Protein AF-A0A6A6KEN0-F1 (afdb_monomer_lite)

Foldseek 3Di:
DDDDPPPDDPPPPVVVVVVVVVVVVVVLVVQCVVQVPDPVSNVVSVVVVVVVVVVVVVVVVVVVVVVCVVPDDDDDDDDDDPDCPDDPPDDDPPDDDPPDDPDDDADPPRDDDDDDDDDDDDDDDDDDDDDDDDDDDDDDDDD

Sequence (143 aa):
MIEYVQGESHANDEDTTTIFSNNLMKLSYDIIMRSQGNEATRQFCRDALRKLDIDINRELTRLQLSEKNATTENQIIDSFNEDDEGDPILDPPRVKRKGVSNARLKGHFEKRKTKARKESKNLGKIMQSNVKESSQIGSERSS

pLDDT: mean 70.94, std 21.07, range [36.22, 97.81]

Organism: Hevea brasiliensis (NCBI:txid3981)

Structure (mmCIF, N/CA/C/O backbone):
data_AF-A0A6A6KEN0-F1
#
_entry.id   AF-A0A6A6KEN0-F1
#
loop_
_atom_site.group_PDB
_atom_site.id
_atom_site.type_symbol
_atom_site.label_atom_id
_atom_site.label_alt_id
_atom_site.label_comp_id
_atom_site.label_asym_id
_atom_site.label_entity_id
_atom_site.label_seq_id
_atom_site.pdbx_PDB_ins_code
_atom_site.Cartn_x
_atom_site.Cartn_y
_atom_site.Cartn_z
_atom_site.occupancy
_atom_site.B_iso_or_equiv
_atom_site.auth_seq_id
_atom_site.auth_comp_id
_atom_site.auth_asym_id
_atom_site.auth_atom_id
_atom_site.pdbx_PDB_model_num
ATOM 1 N N . MET A 1 1 ? -27.390 -22.020 -40.274 1.00 39.91 1 MET A N 1
ATOM 2 C CA . MET A 1 1 ? -25.962 -22.015 -39.908 1.00 39.91 1 MET A CA 1
ATOM 3 C C . MET A 1 1 ? -25.778 -20.797 -39.023 1.00 39.91 1 MET A C 1
ATOM 5 O O . MET A 1 1 ? -25.997 -19.696 -39.501 1.00 39.91 1 MET A O 1
ATOM 9 N N . ILE A 1 2 ? -25.609 -21.006 -37.718 1.00 47.19 2 ILE A N 1
ATOM 10 C CA . ILE A 1 2 ? -25.475 -19.925 -36.735 1.00 47.19 2 ILE A CA 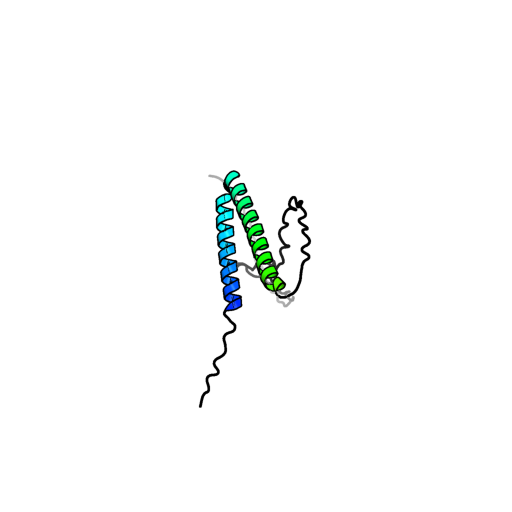1
ATOM 11 C C . ILE A 1 2 ? -23.981 -19.825 -36.454 1.00 47.19 2 ILE A C 1
ATOM 13 O O . ILE A 1 2 ? -23.422 -20.713 -35.816 1.00 47.19 2 ILE A O 1
ATOM 17 N N . GLU A 1 3 ? -23.335 -18.799 -36.999 1.00 49.56 3 GLU A N 1
ATOM 18 C CA . GLU A 1 3 ? -21.968 -18.454 -36.626 1.00 49.56 3 GLU A CA 1
ATOM 19 C C . GLU A 1 3 ? -22.019 -17.741 -35.276 1.00 49.56 3 GLU A C 1
ATOM 21 O O . GLU A 1 3 ? -22.578 -16.652 -35.143 1.00 49.56 3 GLU A O 1
ATOM 26 N N . TYR A 1 4 ? -21.470 -18.387 -34.251 1.00 48.69 4 TYR A N 1
ATOM 27 C CA . TYR A 1 4 ? -21.171 -17.714 -32.998 1.00 48.69 4 TYR A CA 1
ATOM 28 C C . TYR A 1 4 ? -19.939 -16.842 -33.229 1.00 48.69 4 TYR A C 1
ATOM 30 O O . TYR A 1 4 ? -18.817 -17.338 -33.288 1.00 48.69 4 TYR A O 1
ATOM 38 N N . VAL A 1 5 ? -20.165 -15.537 -33.373 1.00 54.59 5 VAL A N 1
ATOM 39 C CA . VAL A 1 5 ? -19.104 -14.536 -33.268 1.00 54.59 5 VAL A CA 1
ATOM 40 C C . VAL A 1 5 ? -18.604 -14.571 -31.830 1.00 54.59 5 VAL A C 1
ATOM 42 O O . VAL A 1 5 ? -19.297 -14.165 -30.895 1.00 54.59 5 VAL A O 1
ATOM 45 N N . GLN A 1 6 ? -17.406 -15.116 -31.661 1.00 51.72 6 GLN A N 1
ATOM 46 C CA . GLN A 1 6 ? -16.655 -15.063 -30.422 1.00 51.72 6 GLN A CA 1
ATOM 47 C C . GLN A 1 6 ? -16.267 -13.604 -30.181 1.00 51.72 6 GLN A C 1
ATOM 49 O O . GLN A 1 6 ? -15.312 -13.099 -30.760 1.00 51.72 6 GLN A O 1
ATOM 54 N N . GLY A 1 7 ? -17.071 -12.907 -29.378 1.00 50.94 7 GLY A N 1
ATOM 55 C CA . GLY A 1 7 ? -16.733 -11.575 -28.899 1.00 50.94 7 GLY A CA 1
ATOM 56 C C . GLY A 1 7 ? -15.463 -11.662 -28.064 1.00 50.94 7 GLY A C 1
ATOM 57 O O . GLY A 1 7 ? -15.459 -12.281 -27.000 1.00 50.94 7 GLY A O 1
ATOM 58 N N . GLU A 1 8 ? -14.382 -11.072 -28.561 1.00 51.09 8 GLU A N 1
ATOM 59 C CA . GLU A 1 8 ? -13.176 -10.839 -27.780 1.00 51.09 8 GLU A CA 1
ATOM 60 C C . GLU A 1 8 ? -13.540 -9.934 -26.596 1.00 51.09 8 GLU A C 1
ATOM 62 O O . GLU A 1 8 ? -13.927 -8.774 -26.739 1.00 51.09 8 GLU A O 1
ATOM 67 N N . SER A 1 9 ? -13.497 -10.519 -25.402 1.00 53.75 9 SER A N 1
ATOM 68 C CA . SER A 1 9 ? -13.774 -9.838 -24.145 1.00 53.75 9 SER A CA 1
ATOM 69 C C . SER A 1 9 ? -12.604 -8.919 -23.793 1.00 53.75 9 SER A C 1
ATOM 71 O O . SER A 1 9 ? -11.604 -9.367 -23.236 1.00 53.75 9 SER A O 1
ATOM 73 N N . HIS A 1 10 ? -12.766 -7.619 -24.039 1.00 55.12 10 HIS A N 1
ATOM 74 C CA . HIS A 1 10 ? -11.888 -6.549 -23.542 1.00 55.12 10 HIS A CA 1
ATOM 75 C C . HIS A 1 10 ? -11.932 -6.355 -22.005 1.00 55.12 10 HIS A C 1
ATOM 77 O O . HIS A 1 10 ? -11.339 -5.416 -21.487 1.00 55.12 10 HIS A O 1
ATOM 83 N N . ALA A 1 11 ? -12.614 -7.229 -21.258 1.00 56.41 11 ALA A N 1
ATOM 84 C CA . ALA A 1 11 ? -12.943 -7.026 -19.846 1.00 56.41 11 ALA A CA 1
ATOM 85 C C . ALA A 1 11 ? -11.821 -7.323 -18.827 1.00 56.41 11 ALA A C 1
ATOM 87 O O . ALA A 1 11 ? -12.076 -7.256 -17.636 1.00 56.41 11 ALA A O 1
ATOM 88 N N . ASN A 1 12 ? -10.596 -7.681 -19.227 1.00 63.41 12 ASN A N 1
ATOM 89 C CA . ASN A 1 12 ? -9.632 -8.210 -18.248 1.00 63.41 12 ASN A CA 1
ATOM 90 C C . ASN A 1 12 ? -8.662 -7.185 -17.644 1.00 63.41 12 ASN A C 1
ATOM 92 O O . ASN A 1 12 ? -8.250 -7.373 -16.503 1.00 63.41 12 ASN A O 1
ATOM 96 N N . ASP A 1 13 ? -8.276 -6.122 -18.351 1.00 69.62 13 ASP A N 1
ATOM 97 C CA . ASP A 1 13 ? -7.158 -5.277 -17.889 1.00 69.62 13 ASP A CA 1
ATOM 98 C C . ASP A 1 13 ? -7.594 -4.204 -16.872 1.00 69.62 13 ASP A C 1
ATOM 100 O O . ASP A 1 13 ? -6.971 -4.008 -15.823 1.00 69.62 13 ASP A O 1
ATOM 104 N N . GLU A 1 14 ? -8.740 -3.570 -17.130 1.00 75.94 14 GLU A N 1
ATOM 105 C CA . GLU A 1 14 ? -9.318 -2.547 -16.251 1.00 75.94 14 GLU A CA 1
ATOM 106 C C . GLU A 1 14 ? -9.829 -3.151 -14.932 1.00 75.94 14 GLU A C 1
ATOM 108 O O . GLU A 1 14 ? -9.574 -2.614 -13.847 1.00 75.94 14 GLU A O 1
ATOM 113 N N . ASP A 1 15 ? -10.456 -4.328 -15.007 1.00 77.12 15 ASP A N 1
ATOM 114 C CA . ASP A 1 15 ? -10.884 -5.092 -13.835 1.00 77.12 15 ASP A CA 1
ATOM 115 C C . ASP A 1 15 ? -9.675 -5.545 -13.001 1.00 77.12 15 ASP A C 1
ATOM 117 O O . ASP A 1 15 ? -9.688 -5.424 -11.773 1.00 77.12 15 ASP A O 1
ATOM 121 N N . THR A 1 16 ? -8.586 -5.988 -13.642 1.00 85.06 16 THR A N 1
ATOM 122 C CA . THR A 1 16 ? -7.355 -6.397 -12.939 1.00 85.06 16 THR A CA 1
ATOM 123 C C . THR A 1 16 ? -6.698 -5.220 -12.219 1.00 85.06 16 THR A C 1
ATOM 125 O O . THR A 1 16 ? -6.346 -5.335 -11.040 1.00 85.06 16 THR A O 1
ATOM 128 N N . THR A 1 17 ? -6.596 -4.068 -12.885 1.00 89.69 17 THR A N 1
ATOM 129 C CA . THR A 1 17 ? -6.075 -2.826 -12.292 1.00 89.69 17 THR A CA 1
ATOM 130 C C . THR A 1 17 ? -6.916 -2.397 -11.090 1.00 89.69 17 THR A C 1
ATOM 132 O O . THR A 1 17 ? -6.384 -2.118 -10.014 1.00 89.69 17 THR A O 1
ATOM 135 N N . THR A 1 18 ? -8.240 -2.434 -11.228 1.00 92.94 18 THR A N 1
ATOM 136 C CA . THR A 1 18 ? -9.175 -2.076 -10.155 1.00 92.94 18 THR A CA 1
ATOM 137 C C . THR A 1 18 ? -9.050 -3.008 -8.949 1.00 92.94 18 THR A C 1
ATOM 139 O O . THR A 1 18 ? -8.998 -2.549 -7.805 1.00 92.94 18 THR A O 1
ATOM 142 N N . ILE A 1 19 ? -8.965 -4.323 -9.177 1.00 94.25 19 ILE A N 1
ATOM 143 C CA . ILE A 1 19 ? -8.779 -5.318 -8.110 1.00 94.25 19 ILE A CA 1
ATOM 144 C C . ILE A 1 19 ? -7.461 -5.071 -7.369 1.00 94.25 19 ILE A C 1
ATOM 146 O O . ILE A 1 19 ? -7.439 -5.077 -6.135 1.00 94.25 19 ILE A O 1
ATOM 150 N N . PHE A 1 20 ? -6.374 -4.817 -8.100 1.00 93.12 20 PHE A N 1
ATOM 151 C CA . PHE A 1 20 ? -5.073 -4.499 -7.518 1.00 93.12 20 PHE A CA 1
ATOM 152 C C . PHE A 1 20 ? -5.136 -3.250 -6.627 1.00 93.12 20 PHE A C 1
ATOM 154 O O . PHE A 1 20 ? -4.754 -3.313 -5.454 1.00 93.12 20 PHE A O 1
ATOM 161 N N . SER A 1 21 ? -5.686 -2.144 -7.137 1.00 94.56 21 SER A N 1
ATOM 162 C CA . SER A 1 21 ? -5.827 -0.897 -6.380 1.00 94.56 21 SER A CA 1
ATOM 163 C C . SER A 1 21 ? -6.681 -1.070 -5.124 1.00 94.56 21 SER A C 1
ATOM 165 O O . SER A 1 21 ? -6.291 -0.614 -4.049 1.00 94.56 21 SER A O 1
ATOM 167 N N . ASN A 1 22 ? -7.812 -1.773 -5.222 1.00 96.44 22 ASN A N 1
ATOM 168 C CA . ASN A 1 22 ? -8.693 -2.027 -4.080 1.00 96.44 22 ASN A CA 1
ATOM 169 C C . ASN A 1 22 ? -7.998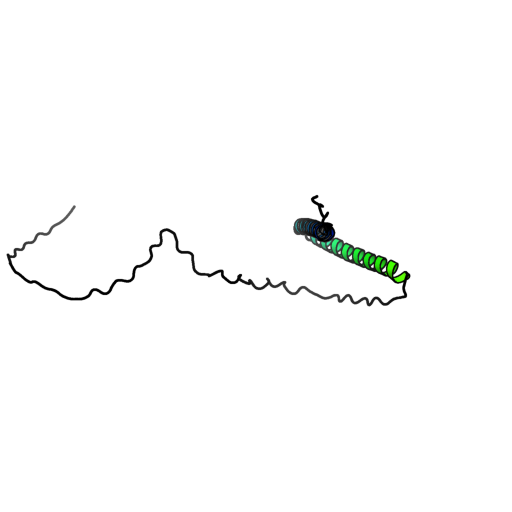 -2.850 -2.987 1.00 96.44 22 ASN A C 1
ATOM 171 O O . ASN A 1 22 ? -8.123 -2.542 -1.798 1.00 96.44 22 ASN A O 1
ATOM 175 N N . ASN A 1 23 ? -7.236 -3.872 -3.381 1.00 96.38 23 ASN A N 1
ATOM 176 C CA . ASN A 1 23 ? -6.484 -4.700 -2.444 1.00 96.38 23 ASN A CA 1
ATOM 177 C C . ASN A 1 23 ? -5.401 -3.895 -1.716 1.00 96.38 23 ASN A C 1
ATOM 179 O O . ASN A 1 23 ? -5.289 -3.994 -0.492 1.00 96.38 23 ASN A O 1
ATOM 183 N N . LEU A 1 24 ? -4.642 -3.064 -2.438 1.00 95.94 24 LEU A N 1
ATOM 184 C CA . LEU A 1 24 ? -3.627 -2.204 -1.828 1.00 95.94 24 LEU A CA 1
ATOM 185 C C . LEU A 1 24 ? -4.236 -1.143 -0.916 1.00 95.94 24 LEU A C 1
ATOM 187 O O . LEU A 1 24 ? -3.729 -0.923 0.180 1.00 95.94 24 LEU A O 1
ATOM 191 N N . MET A 1 25 ? -5.340 -0.518 -1.323 1.00 96.94 25 MET A N 1
ATOM 192 C CA . MET A 1 25 ? -6.019 0.483 -0.504 1.00 96.94 25 MET A CA 1
ATOM 193 C C . MET A 1 25 ? -6.482 -0.113 0.828 1.00 96.94 25 MET A C 1
ATOM 195 O O . MET A 1 25 ? -6.267 0.486 1.882 1.00 96.94 25 MET A O 1
ATOM 199 N N . LYS A 1 26 ? -7.048 -1.326 0.792 1.00 97.81 26 LYS A N 1
ATOM 200 C CA . LYS A 1 26 ? -7.444 -2.059 1.997 1.00 97.81 26 LYS A CA 1
ATOM 201 C C . LYS A 1 26 ? -6.244 -2.383 2.887 1.00 97.81 26 LYS A C 1
ATOM 203 O O . LYS A 1 26 ? -6.295 -2.124 4.085 1.00 97.81 26 LYS A O 1
ATOM 208 N N . LEU A 1 27 ? -5.157 -2.897 2.310 1.00 96.69 27 LEU A N 1
ATOM 209 C CA . LEU A 1 27 ? -3.937 -3.206 3.058 1.00 96.69 27 LEU A CA 1
ATOM 210 C C . LEU A 1 27 ? -3.363 -1.959 3.747 1.00 96.69 27 LEU A C 1
ATOM 212 O O . LEU A 1 27 ? -3.059 -1.995 4.939 1.00 96.69 27 LEU A O 1
ATOM 216 N N . SER A 1 28 ? -3.244 -0.852 3.013 1.00 96.25 28 SER A N 1
ATOM 217 C CA . SER A 1 28 ? -2.757 0.423 3.542 1.00 96.25 28 SER A CA 1
ATOM 218 C C . SER A 1 28 ? -3.647 0.932 4.671 1.00 96.25 28 SER A C 1
ATOM 220 O O . SER A 1 28 ? -3.139 1.320 5.722 1.00 96.25 28 SER A O 1
ATOM 222 N N . TYR A 1 29 ? -4.970 0.862 4.500 1.00 97.69 29 TYR A N 1
ATOM 223 C CA . TYR A 1 29 ? -5.925 1.219 5.545 1.00 97.69 29 TYR A CA 1
ATOM 224 C C . TYR A 1 29 ? -5.720 0.376 6.811 1.00 97.69 29 TYR A C 1
ATOM 226 O O . TYR A 1 29 ? -5.576 0.933 7.897 1.00 97.69 29 TYR A O 1
ATOM 234 N N . ASP A 1 30 ? -5.610 -0.948 6.684 1.00 97.38 30 ASP A N 1
ATOM 235 C CA . ASP A 1 30 ? -5.408 -1.852 7.822 1.00 97.38 30 ASP A CA 1
ATOM 236 C C . ASP A 1 30 ? -4.075 -1.591 8.553 1.00 97.38 30 ASP A C 1
ATOM 238 O O . ASP A 1 30 ? -3.985 -1.721 9.779 1.00 97.38 30 ASP A O 1
ATOM 242 N N . ILE A 1 31 ? -3.013 -1.220 7.830 1.00 96.06 31 ILE A N 1
ATOM 243 C CA . ILE A 1 31 ? -1.727 -0.824 8.424 1.00 96.06 31 ILE A CA 1
ATOM 244 C C . ILE A 1 31 ? -1.880 0.491 9.195 1.00 96.06 31 ILE A C 1
ATOM 246 O O . ILE A 1 31 ? -1.500 0.561 10.368 1.00 96.06 31 ILE A O 1
ATOM 250 N N . ILE A 1 32 ? -2.481 1.505 8.568 1.00 96.38 32 ILE A N 1
ATOM 251 C CA . ILE A 1 32 ? -2.689 2.822 9.175 1.00 96.38 32 ILE A CA 1
ATOM 252 C C . ILE A 1 32 ? -3.531 2.679 10.442 1.00 96.38 32 ILE A C 1
ATOM 254 O O . ILE A 1 32 ? -3.097 3.118 11.506 1.00 96.38 32 ILE A O 1
ATOM 258 N N . MET A 1 33 ? -4.670 1.989 10.368 1.00 97.12 33 MET A N 1
ATOM 259 C CA . MET A 1 33 ? -5.573 1.800 11.505 1.00 97.12 33 MET A CA 1
ATOM 260 C C . MET A 1 33 ? -4.894 1.096 12.683 1.00 97.12 33 MET A C 1
ATOM 262 O O . MET A 1 33 ? -5.059 1.518 13.826 1.00 97.12 33 MET A O 1
ATOM 266 N N . ARG A 1 34 ? -4.073 0.066 12.434 1.00 95.81 34 ARG A N 1
ATOM 267 C CA . ARG A 1 34 ? -3.310 -0.604 13.505 1.00 95.81 34 ARG A CA 1
ATOM 268 C C . ARG A 1 34 ? -2.238 0.293 14.121 1.00 95.81 34 ARG A C 1
ATOM 270 O O . ARG A 1 34 ? -1.958 0.170 15.310 1.00 95.81 34 ARG A O 1
ATOM 277 N N . SER A 1 35 ? -1.640 1.189 13.337 1.00 95.38 35 SER A N 1
ATOM 278 C CA . SER A 1 35 ? -0.559 2.066 13.801 1.00 95.38 35 SER A CA 1
ATOM 279 C C . SER A 1 35 ? -1.034 3.251 14.653 1.00 95.38 35 SER A C 1
ATOM 281 O O . SER A 1 35 ? -0.237 3.817 15.397 1.00 95.38 35 SER A O 1
ATOM 283 N N . GLN A 1 36 ? -2.321 3.620 14.590 1.00 92.25 36 GLN A N 1
ATOM 284 C CA . GLN A 1 36 ? -2.858 4.842 15.2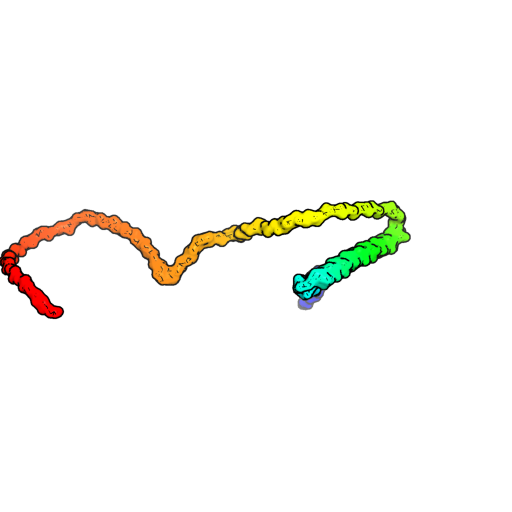04 1.00 92.25 36 GLN A CA 1
ATOM 285 C C . GLN A 1 36 ? -2.793 4.877 16.734 1.00 92.25 36 GLN A C 1
ATOM 287 O O . GLN A 1 36 ? -2.788 5.966 17.300 1.00 92.25 36 GLN A O 1
ATOM 292 N N . GLY A 1 37 ? -2.727 3.734 17.418 1.00 91.19 37 GLY A N 1
ATOM 293 C CA . GLY A 1 37 ? -2.759 3.679 18.884 1.00 91.19 37 GLY A CA 1
ATOM 294 C C . GLY A 1 37 ? -1.476 4.139 19.591 1.00 91.19 37 GLY A C 1
ATOM 295 O O . GLY A 1 37 ? -1.507 4.370 20.797 1.00 91.19 37 GLY A O 1
ATOM 296 N N . ASN A 1 38 ? -0.349 4.273 18.881 1.00 94.06 38 ASN A N 1
ATOM 297 C CA . ASN A 1 38 ? 0.956 4.575 19.478 1.00 94.06 38 ASN A CA 1
ATOM 298 C C . ASN A 1 38 ? 1.809 5.455 18.539 1.00 94.06 38 ASN A C 1
ATOM 300 O O . ASN A 1 38 ? 1.895 5.192 17.344 1.00 94.06 38 ASN A O 1
ATOM 304 N N . GLU A 1 39 ? 2.447 6.506 19.070 1.00 96.38 39 GLU A N 1
ATOM 305 C CA . GLU A 1 39 ? 3.252 7.444 18.264 1.00 96.38 39 GLU A CA 1
ATOM 306 C C . GLU A 1 39 ? 4.442 6.764 17.576 1.00 96.38 39 GLU A C 1
ATOM 308 O O . GLU A 1 39 ? 4.679 6.998 16.396 1.00 96.38 39 GLU A O 1
ATOM 313 N N . ALA A 1 40 ? 5.138 5.852 18.257 1.00 97.25 40 ALA A N 1
ATOM 314 C CA . ALA A 1 40 ? 6.253 5.121 17.664 1.00 97.25 40 ALA A CA 1
ATOM 315 C C . ALA A 1 40 ? 5.797 4.265 16.471 1.00 97.25 40 ALA A C 1
ATOM 317 O O . ALA A 1 40 ? 6.474 4.218 15.445 1.00 97.25 40 ALA A O 1
ATOM 318 N N . THR A 1 41 ? 4.624 3.627 16.562 1.00 97.19 41 THR A N 1
ATOM 319 C CA . THR A 1 41 ? 4.076 2.852 15.439 1.00 97.19 41 THR A CA 1
ATOM 320 C C . THR A 1 41 ? 3.551 3.743 14.318 1.00 97.19 41 THR A C 1
ATOM 322 O O . THR A 1 41 ? 3.684 3.370 13.153 1.00 97.19 41 THR A O 1
ATOM 325 N N . ARG A 1 42 ? 2.997 4.924 14.636 1.00 97.31 42 ARG A N 1
ATOM 326 C CA . ARG A 1 42 ? 2.606 5.927 13.632 1.00 97.31 42 ARG A CA 1
ATOM 327 C C . ARG A 1 42 ? 3.814 6.413 12.842 1.00 97.31 42 ARG A C 1
ATOM 329 O O . ARG A 1 42 ? 3.760 6.431 11.614 1.00 97.31 42 ARG A O 1
ATOM 336 N N . GLN A 1 43 ? 4.897 6.764 13.531 1.00 97.62 43 GLN A N 1
ATOM 337 C CA . GLN A 1 43 ? 6.115 7.237 12.885 1.00 97.62 43 GLN A CA 1
ATOM 338 C C . GLN A 1 43 ? 6.737 6.143 12.013 1.00 97.62 43 GLN A C 1
ATOM 340 O O . GLN A 1 43 ? 6.996 6.380 10.837 1.00 97.62 43 GLN A O 1
ATOM 345 N N . PHE A 1 44 ? 6.839 4.913 12.527 1.00 97.19 44 PHE A N 1
ATOM 346 C CA . PHE A 1 44 ? 7.299 3.770 11.736 1.00 97.19 44 PHE A CA 1
ATOM 347 C C . PHE A 1 44 ? 6.451 3.552 10.472 1.00 97.19 44 PHE A C 1
ATOM 349 O O . PHE A 1 44 ? 6.993 3.329 9.390 1.00 97.19 44 PHE A O 1
ATOM 356 N N . CYS A 1 45 ? 5.120 3.641 10.585 1.00 97.19 45 CYS A N 1
ATOM 357 C CA . CYS A 1 45 ? 4.219 3.524 9.440 1.00 97.19 45 CYS A CA 1
ATOM 358 C C . CYS A 1 45 ? 4.476 4.623 8.398 1.00 97.19 45 CYS A C 1
ATOM 360 O O . CYS A 1 45 ? 4.520 4.330 7.204 1.00 97.19 45 CYS A O 1
ATOM 362 N N . ARG A 1 46 ? 4.655 5.877 8.831 1.00 96.31 46 ARG A N 1
ATOM 363 C CA . ARG A 1 46 ? 4.958 7.006 7.936 1.00 96.31 46 ARG A CA 1
ATOM 364 C C . ARG A 1 46 ? 6.279 6.804 7.204 1.00 96.31 46 ARG A C 1
ATOM 366 O O . ARG A 1 46 ? 6.317 6.946 5.984 1.00 96.31 46 ARG A O 1
ATOM 373 N N . ASP A 1 47 ? 7.329 6.431 7.926 1.00 97.44 47 ASP A N 1
ATOM 374 C CA . ASP A 1 47 ? 8.663 6.243 7.353 1.00 97.44 47 ASP A CA 1
ATOM 375 C C . ASP A 1 47 ? 8.680 5.082 6.350 1.00 97.44 47 ASP A C 1
ATOM 377 O O . ASP A 1 47 ? 9.250 5.200 5.264 1.00 97.44 47 ASP A O 1
ATOM 381 N N . ALA A 1 48 ? 7.992 3.980 6.666 1.00 96.88 48 ALA A N 1
ATOM 382 C CA . ALA A 1 48 ? 7.860 2.841 5.765 1.00 96.88 48 ALA A CA 1
ATOM 383 C C . ALA A 1 48 ? 7.113 3.202 4.469 1.00 96.88 48 ALA A C 1
ATOM 385 O O . ALA A 1 48 ? 7.554 2.819 3.386 1.00 96.88 48 ALA A O 1
ATOM 386 N N . LEU A 1 49 ? 6.010 3.955 4.566 1.00 95.69 49 LEU A N 1
ATOM 387 C CA . LEU A 1 49 ? 5.241 4.395 3.398 1.00 95.69 49 LEU A CA 1
ATOM 388 C C . LEU A 1 49 ? 6.025 5.390 2.535 1.00 95.69 49 LEU A C 1
ATOM 390 O O . LEU A 1 49 ? 6.032 5.250 1.315 1.00 95.69 49 LEU A O 1
ATOM 394 N N . ARG A 1 50 ? 6.743 6.342 3.147 1.00 96.75 50 ARG A N 1
ATOM 395 C CA . ARG A 1 50 ? 7.631 7.261 2.414 1.00 96.75 50 ARG A CA 1
ATOM 396 C C . ARG A 1 50 ? 8.741 6.520 1.684 1.00 96.75 50 ARG A C 1
ATOM 398 O O . ARG A 1 50 ? 9.017 6.806 0.526 1.00 96.75 50 ARG A O 1
ATOM 405 N N . LYS A 1 51 ? 9.366 5.543 2.343 1.00 97.12 51 LYS A N 1
ATOM 406 C CA . LYS A 1 51 ? 10.401 4.725 1.710 1.00 97.12 51 LYS A CA 1
ATOM 407 C C . LYS A 1 51 ? 9.851 3.949 0.511 1.00 97.12 51 LYS A C 1
ATOM 409 O O . LYS A 1 51 ? 10.507 3.907 -0.524 1.00 97.12 51 LYS A O 1
ATOM 414 N N . LEU A 1 52 ? 8.657 3.368 0.645 1.00 96.56 52 LEU A N 1
ATOM 415 C CA . LEU A 1 52 ? 7.994 2.661 -0.450 1.00 96.56 52 LEU A CA 1
ATOM 416 C C . LEU A 1 52 ? 7.741 3.582 -1.651 1.00 96.56 52 LEU A C 1
ATOM 418 O O . LEU A 1 52 ? 8.016 3.179 -2.775 1.00 96.56 52 LEU A O 1
ATOM 422 N N . ASP A 1 53 ? 7.261 4.804 -1.416 1.00 95.56 53 ASP A N 1
ATOM 423 C CA . ASP A 1 53 ? 7.038 5.796 -2.474 1.00 95.56 53 ASP A CA 1
ATOM 424 C C . ASP A 1 53 ? 8.336 6.128 -3.232 1.00 95.56 53 ASP A C 1
ATOM 426 O O . ASP A 1 53 ? 8.385 6.052 -4.461 1.00 95.56 53 ASP A O 1
ATOM 430 N N . ILE A 1 54 ? 9.428 6.377 -2.500 1.00 96.62 54 ILE A N 1
ATOM 431 C CA . ILE A 1 54 ? 10.755 6.615 -3.088 1.00 96.62 54 ILE A CA 1
ATOM 432 C C . ILE A 1 54 ? 11.220 5.405 -3.912 1.00 96.62 54 ILE A C 1
ATOM 434 O O . ILE A 1 54 ? 11.694 5.570 -5.037 1.00 96.62 54 ILE A O 1
ATOM 438 N N . ASP A 1 55 ? 11.094 4.188 -3.376 1.00 97.00 55 ASP A N 1
ATOM 439 C CA . ASP A 1 55 ? 11.520 2.966 -4.064 1.00 97.00 55 ASP A CA 1
ATOM 440 C C . ASP A 1 55 ? 10.699 2.715 -5.346 1.00 97.00 55 ASP A C 1
ATOM 442 O O . ASP A 1 55 ? 11.277 2.350 -6.373 1.00 97.00 55 ASP A O 1
ATOM 446 N N . ILE A 1 56 ? 9.384 2.972 -5.326 1.00 95.56 56 ILE A N 1
ATOM 447 C CA . ILE A 1 56 ? 8.515 2.886 -6.511 1.00 95.56 56 ILE A CA 1
ATOM 448 C C . ILE A 1 56 ? 8.929 3.922 -7.557 1.00 95.56 56 ILE A C 1
ATOM 450 O O . ILE A 1 56 ? 9.107 3.569 -8.722 1.00 95.56 56 ILE A O 1
ATOM 454 N N . ASN A 1 57 ? 9.125 5.182 -7.163 1.00 94.62 57 ASN A N 1
ATOM 455 C CA . ASN A 1 57 ? 9.529 6.246 -8.084 1.00 94.62 57 ASN A CA 1
ATOM 456 C C . ASN A 1 57 ? 10.909 5.977 -8.700 1.00 94.62 57 ASN A C 1
ATOM 458 O O . ASN A 1 57 ? 11.114 6.191 -9.901 1.00 94.62 57 ASN A O 1
ATOM 462 N N . ARG A 1 58 ? 11.846 5.431 -7.912 1.00 95.38 58 ARG A N 1
ATOM 463 C CA . ARG A 1 58 ? 13.154 4.984 -8.410 1.00 95.38 58 ARG A CA 1
ATOM 464 C C . ARG A 1 58 ? 12.999 3.891 -9.461 1.00 95.38 58 ARG A C 1
ATOM 466 O O . ARG A 1 58 ? 13.659 3.942 -10.498 1.00 95.38 58 ARG A O 1
ATOM 473 N N . GLU A 1 59 ? 12.132 2.917 -9.212 1.00 94.81 59 GLU A N 1
ATOM 474 C CA . GLU A 1 59 ? 11.912 1.803 -10.129 1.00 94.81 59 GLU A CA 1
ATOM 475 C C . GLU A 1 59 ? 11.181 2.233 -11.403 1.00 94.81 59 GLU A C 1
ATOM 477 O O . GLU A 1 59 ? 11.586 1.852 -12.500 1.00 94.81 59 GLU A O 1
ATOM 482 N N . LEU A 1 60 ? 10.175 3.101 -11.290 1.00 92.19 60 LEU A N 1
ATOM 483 C CA . LEU A 1 60 ? 9.489 3.684 -12.439 1.00 92.19 60 LEU A CA 1
ATOM 484 C C . LEU A 1 60 ? 10.469 4.469 -13.318 1.00 92.19 60 LEU A C 1
ATOM 486 O O . LEU A 1 60 ? 10.483 4.300 -14.536 1.00 92.19 60 LEU A O 1
ATOM 490 N N . THR A 1 61 ? 11.346 5.261 -12.699 1.00 92.31 61 THR A N 1
ATOM 491 C CA . THR A 1 61 ? 12.421 5.971 -13.402 1.00 92.31 61 THR A CA 1
ATOM 492 C C . THR A 1 61 ? 13.377 4.993 -14.081 1.00 92.31 61 THR A C 1
ATOM 494 O O . THR A 1 61 ? 13.715 5.179 -15.247 1.00 92.31 61 THR A O 1
ATOM 497 N N . ARG A 1 62 ? 13.782 3.912 -13.401 1.00 94.06 62 ARG A N 1
ATOM 498 C CA . ARG A 1 62 ? 14.644 2.866 -13.974 1.00 94.06 62 ARG A CA 1
ATOM 499 C C . ARG A 1 62 ? 14.003 2.199 -15.190 1.00 94.06 62 ARG A C 1
ATOM 501 O O . ARG A 1 62 ? 14.693 1.989 -16.183 1.00 94.06 62 ARG A O 1
ATOM 508 N N . LEU A 1 63 ? 12.711 1.878 -15.127 1.00 89.75 63 LEU A N 1
ATOM 509 C CA . LEU A 1 63 ? 11.968 1.271 -16.233 1.00 89.75 63 LEU A CA 1
ATOM 510 C C . LEU A 1 63 ? 11.852 2.239 -17.415 1.00 89.75 63 LEU A C 1
ATOM 512 O O . LEU A 1 63 ? 12.197 1.870 -18.536 1.00 89.75 63 LEU A O 1
ATOM 516 N N . GLN A 1 64 ? 11.499 3.499 -17.158 1.00 84.75 64 GLN A N 1
ATOM 517 C CA . GLN A 1 64 ? 11.480 4.536 -18.191 1.00 84.75 64 GLN A CA 1
ATOM 518 C C . GLN A 1 64 ? 12.862 4.770 -18.809 1.00 84.75 64 GLN A C 1
ATOM 520 O O . GLN A 1 64 ? 12.958 4.991 -20.009 1.00 84.75 64 GLN A O 1
ATOM 525 N N . LEU A 1 65 ? 13.941 4.728 -18.023 1.00 67.06 65 LEU A N 1
ATOM 526 C CA . LEU A 1 65 ? 15.309 4.818 -18.536 1.00 67.06 65 LEU A CA 1
ATOM 527 C C . LEU A 1 65 ? 15.698 3.559 -19.311 1.00 67.06 65 LEU A C 1
ATOM 529 O O . LEU A 1 65 ? 16.374 3.674 -20.318 1.00 67.06 65 LEU A O 1
ATOM 533 N N . SER A 1 66 ? 15.256 2.363 -18.918 1.00 66.44 66 SER A N 1
ATOM 534 C CA . SER A 1 66 ? 15.502 1.148 -19.707 1.00 66.44 66 SER A CA 1
ATOM 535 C C . SER A 1 66 ? 14.827 1.195 -21.083 1.00 66.44 66 SER A C 1
ATOM 537 O O . SER A 1 66 ? 15.389 0.698 -22.054 1.00 66.44 66 SER A O 1
ATOM 539 N N . GLU A 1 67 ? 13.680 1.869 -21.177 1.00 63.62 67 GLU A N 1
ATOM 540 C CA . GLU A 1 67 ? 12.955 2.127 -22.423 1.00 63.62 67 GLU A CA 1
ATOM 541 C C . GLU A 1 67 ? 13.593 3.276 -23.231 1.00 63.62 67 GLU A C 1
ATOM 543 O O . GLU A 1 67 ? 13.809 3.160 -24.436 1.00 63.62 67 GLU A O 1
ATOM 548 N N . LYS A 1 68 ? 13.993 4.366 -22.561 1.00 57.84 68 LYS A N 1
ATOM 549 C CA . LYS A 1 68 ? 14.657 5.539 -23.163 1.00 57.84 68 LYS A CA 1
ATOM 550 C C . LYS A 1 68 ? 16.140 5.323 -23.471 1.00 57.84 68 LYS A C 1
ATOM 552 O O . LYS A 1 68 ? 16.687 6.032 -24.297 1.00 57.84 68 LYS A O 1
ATOM 557 N N . ASN A 1 69 ? 16.807 4.317 -22.918 1.00 49.59 69 ASN A N 1
ATOM 558 C CA . ASN A 1 69 ? 18.163 3.931 -23.329 1.00 49.59 69 ASN A CA 1
ATOM 559 C C . ASN A 1 69 ? 18.171 3.232 -24.706 1.00 49.59 69 ASN A C 1
ATOM 561 O O . ASN A 1 69 ? 19.244 2.984 -25.250 1.00 49.59 69 ASN A O 1
ATOM 565 N N . ALA A 1 70 ? 16.996 2.969 -25.299 1.00 52.97 70 ALA A N 1
ATOM 566 C CA . ALA A 1 70 ? 16.849 2.732 -26.736 1.00 52.97 70 ALA A CA 1
ATOM 567 C C . ALA A 1 70 ? 16.748 4.039 -27.559 1.00 52.97 70 ALA A C 1
ATOM 569 O O . ALA A 1 70 ? 16.989 4.013 -28.762 1.00 52.97 70 ALA A O 1
ATOM 570 N N . THR A 1 71 ? 16.434 5.181 -26.929 1.00 48.34 71 THR A N 1
ATOM 571 C CA . THR A 1 71 ? 16.260 6.495 -27.575 1.00 48.34 71 THR A CA 1
ATOM 572 C C . THR A 1 71 ? 16.615 7.658 -26.617 1.00 48.34 71 THR A C 1
ATOM 574 O O . THR A 1 71 ? 15.739 8.280 -26.029 1.00 48.34 71 THR A O 1
ATOM 577 N N . THR A 1 72 ? 17.914 7.925 -26.453 1.00 41.56 72 THR A N 1
ATOM 578 C CA . THR A 1 72 ? 18.539 9.224 -26.095 1.00 41.56 72 THR A CA 1
ATOM 579 C C . THR A 1 72 ? 18.112 9.983 -24.807 1.00 41.56 72 THR A C 1
ATOM 581 O O . THR A 1 72 ? 17.060 10.601 -24.716 1.00 41.56 72 THR A O 1
ATOM 584 N N . GLU A 1 73 ? 19.053 9.999 -23.854 1.00 47.53 73 GLU A N 1
ATOM 585 C CA . GLU A 1 73 ? 19.477 11.025 -22.870 1.00 47.53 73 GLU A CA 1
ATOM 586 C C . GLU A 1 73 ? 18.518 12.130 -22.339 1.00 47.53 73 GLU A C 1
ATOM 588 O O . GLU A 1 73 ? 18.267 13.149 -22.972 1.00 47.53 73 GLU A O 1
ATOM 593 N N . ASN A 1 74 ? 18.173 11.960 -21.052 1.00 53.00 74 ASN A N 1
ATOM 594 C CA . ASN A 1 74 ? 18.283 12.901 -19.917 1.00 53.00 74 ASN A CA 1
ATOM 595 C C . ASN A 1 74 ? 17.640 14.302 -19.952 1.00 53.00 74 ASN A C 1
ATOM 597 O O . ASN A 1 74 ? 18.172 15.239 -20.539 1.00 53.00 74 ASN A O 1
ATOM 601 N N . GLN A 1 75 ? 16.651 14.485 -19.067 1.00 51.28 75 GLN A N 1
ATOM 602 C CA . GLN A 1 75 ? 16.613 15.569 -18.068 1.00 51.28 75 GLN A CA 1
ATOM 603 C C . GLN A 1 75 ? 15.504 15.271 -17.043 1.00 51.28 75 GLN A C 1
ATOM 605 O O . GLN A 1 75 ? 14.321 15.340 -17.367 1.00 51.28 75 GLN A O 1
ATOM 610 N N . ILE A 1 76 ? 15.879 14.899 -15.815 1.00 56.06 76 ILE A N 1
ATOM 611 C CA . ILE A 1 76 ? 14.951 14.764 -14.683 1.00 56.06 76 ILE A CA 1
ATOM 612 C C . ILE A 1 76 ? 15.215 15.956 -13.767 1.00 56.06 76 ILE A C 1
ATOM 614 O O . ILE A 1 76 ? 16.307 16.090 -13.219 1.00 56.06 76 ILE A O 1
ATOM 618 N N . ILE A 1 77 ? 14.231 16.848 -13.676 1.0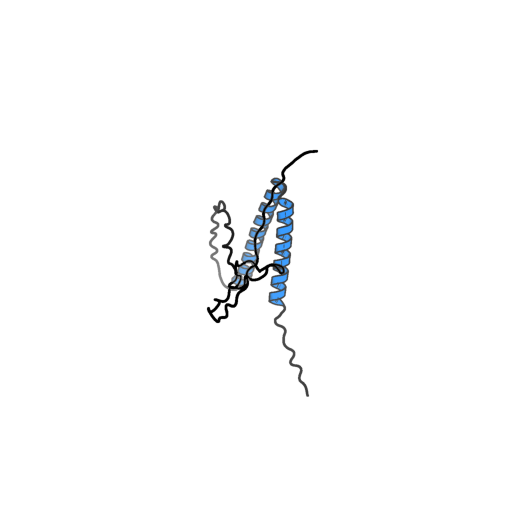0 52.06 77 ILE A N 1
ATOM 619 C CA . ILE A 1 77 ? 14.222 17.974 -12.744 1.00 52.06 77 ILE A CA 1
ATOM 620 C C . ILE A 1 77 ? 13.699 17.433 -11.418 1.00 52.06 77 ILE A C 1
ATOM 622 O O . ILE A 1 77 ? 12.551 17.003 -11.326 1.00 52.06 77 ILE A O 1
ATOM 626 N N . ASP A 1 78 ? 14.571 17.440 -10.420 1.00 52.22 78 ASP A N 1
ATOM 627 C CA . ASP A 1 78 ? 14.255 17.088 -9.046 1.00 52.22 78 ASP A CA 1
ATOM 628 C C . ASP A 1 78 ? 13.683 18.339 -8.367 1.00 52.22 78 ASP A C 1
ATOM 630 O O . ASP A 1 78 ? 14.410 19.280 -8.045 1.00 52.22 78 ASP A O 1
ATOM 634 N N . SER A 1 79 ? 12.359 18.411 -8.239 1.00 51.84 79 SER A N 1
ATOM 635 C CA . SER A 1 79 ? 11.682 19.498 -7.528 1.00 51.84 79 SER A CA 1
ATOM 636 C C . SER A 1 79 ? 10.779 18.919 -6.448 1.00 51.84 79 SER A C 1
ATOM 638 O O . SER A 1 79 ? 9.557 18.879 -6.591 1.00 51.84 79 SER A O 1
ATOM 640 N N . PHE A 1 80 ? 11.395 18.458 -5.363 1.00 49.00 80 PHE A N 1
ATOM 641 C CA . PHE A 1 80 ? 10.703 18.205 -4.107 1.00 49.00 80 PHE A CA 1
ATOM 642 C C . PHE A 1 80 ? 10.699 19.503 -3.297 1.00 49.00 80 PHE A C 1
ATOM 644 O O . PHE A 1 80 ? 11.722 19.909 -2.750 1.00 49.00 80 PHE A O 1
ATOM 651 N N . ASN A 1 81 ? 9.551 20.180 -3.255 1.00 50.03 81 ASN A N 1
ATOM 652 C CA . ASN A 1 81 ? 9.303 21.196 -2.238 1.00 50.03 81 ASN A CA 1
ATOM 653 C C . ASN A 1 81 ? 8.931 20.470 -0.941 1.00 50.03 81 ASN A C 1
ATOM 655 O O . ASN A 1 81 ? 7.861 19.870 -0.847 1.00 50.03 81 ASN A O 1
ATOM 659 N N . GLU A 1 82 ? 9.829 20.513 0.039 1.00 58.38 82 GLU A N 1
ATOM 660 C CA . GLU A 1 82 ? 9.486 20.314 1.444 1.00 58.38 82 GLU A CA 1
ATOM 661 C C . GLU A 1 82 ? 8.878 21.616 1.972 1.00 58.38 82 GLU A C 1
ATOM 663 O O . GLU A 1 82 ? 9.610 22.552 2.267 1.00 58.38 82 GLU A O 1
ATOM 668 N N . ASP A 1 83 ? 7.550 21.696 2.004 1.00 56.78 83 ASP A N 1
ATOM 669 C CA . ASP A 1 83 ? 6.764 22.286 3.097 1.00 56.78 83 ASP A CA 1
ATOM 670 C C . ASP A 1 83 ? 5.290 22.247 2.681 1.00 56.78 83 ASP A C 1
ATOM 672 O O . ASP A 1 83 ? 4.840 23.031 1.848 1.00 56.78 83 ASP A O 1
ATOM 676 N N . ASP A 1 84 ? 4.537 21.311 3.246 1.00 57.94 84 ASP A N 1
ATOM 677 C CA . ASP A 1 84 ? 3.082 21.431 3.319 1.00 57.94 84 ASP A CA 1
ATOM 678 C C . ASP A 1 84 ? 2.682 20.947 4.715 1.00 57.94 84 ASP A C 1
ATOM 680 O O . ASP A 1 84 ? 2.249 19.811 4.932 1.00 57.94 84 ASP A O 1
ATOM 684 N N . GLU A 1 85 ? 2.993 21.790 5.706 1.00 61.66 85 GLU A N 1
ATOM 685 C CA . GLU A 1 85 ? 2.346 21.752 7.016 1.00 61.66 85 GLU A CA 1
ATOM 686 C C . GLU A 1 85 ? 0.841 21.840 6.773 1.00 61.66 85 GLU A C 1
ATOM 688 O O . GLU A 1 85 ? 0.321 22.863 6.329 1.00 61.66 85 GLU A O 1
ATOM 693 N N . GLY A 1 86 ? 0.185 20.699 6.977 1.00 59.62 86 GLY A N 1
ATOM 694 C CA . GLY A 1 86 ? -1.076 20.368 6.340 1.00 59.62 86 GLY A CA 1
ATOM 695 C C . GLY A 1 86 ? -2.169 21.396 6.574 1.00 59.62 86 GLY A C 1
ATOM 696 O O . GLY A 1 86 ? -2.654 21.575 7.697 1.00 59.62 86 GLY A O 1
ATOM 697 N N . ASP A 1 87 ? -2.648 21.966 5.472 1.00 69.69 87 ASP A N 1
ATOM 698 C CA . ASP A 1 87 ? -3.966 22.571 5.445 1.00 69.69 87 ASP A CA 1
ATOM 699 C C . ASP A 1 87 ? -4.986 21.549 5.985 1.00 69.69 87 ASP A C 1
ATOM 701 O O . ASP A 1 87 ? -4.998 20.382 5.561 1.00 69.69 87 ASP A O 1
ATOM 705 N N . PRO A 1 88 ? -5.851 21.932 6.942 1.00 75.62 88 PRO A N 1
ATOM 706 C CA . PRO A 1 88 ? -6.871 21.029 7.439 1.00 75.62 88 PRO A CA 1
ATOM 707 C C . PRO A 1 88 ? -7.758 20.623 6.265 1.00 75.62 88 PRO A C 1
ATOM 709 O O . PRO A 1 88 ? -8.437 21.463 5.674 1.00 75.62 88 PRO A O 1
ATOM 712 N N . ILE A 1 89 ? -7.745 19.328 5.934 1.00 73.19 89 ILE A N 1
ATOM 713 C CA . ILE A 1 89 ? -8.586 18.744 4.888 1.00 73.19 89 ILE A CA 1
ATOM 714 C C . ILE A 1 89 ? -10.036 19.119 5.200 1.00 73.19 89 ILE A C 1
ATOM 716 O O . ILE A 1 89 ? -10.645 18.602 6.138 1.00 73.19 89 ILE A O 1
ATOM 720 N N . LEU A 1 90 ? -10.573 20.063 4.429 1.00 79.75 90 LEU A N 1
ATOM 721 C CA . LEU A 1 90 ? -11.957 20.485 4.550 1.00 79.75 90 LEU A CA 1
ATOM 722 C C . LEU A 1 90 ? -12.846 19.370 4.007 1.00 79.75 90 LEU A C 1
ATOM 724 O O . LEU A 1 90 ? -12.620 18.866 2.904 1.00 79.75 90 LEU A O 1
ATOM 728 N N . ASP A 1 91 ? -13.883 19.015 4.766 1.00 82.19 91 ASP A N 1
ATOM 729 C CA . ASP A 1 91 ? -14.910 18.101 4.279 1.00 82.19 91 ASP A CA 1
ATOM 730 C C . ASP A 1 91 ? -15.445 18.616 2.932 1.00 82.19 91 ASP A C 1
ATOM 732 O O . ASP A 1 91 ? -15.839 19.789 2.831 1.00 82.19 91 ASP A O 1
ATOM 736 N N . PRO A 1 92 ? -15.499 17.768 1.889 1.00 80.81 92 PRO A N 1
ATOM 737 C CA . PRO A 1 92 ? -16.035 18.185 0.610 1.00 80.81 92 PRO A CA 1
ATOM 738 C C . PRO A 1 92 ? -17.482 18.662 0.794 1.00 80.81 92 PRO A C 1
ATOM 740 O O . PRO A 1 92 ? -18.239 18.090 1.593 1.00 80.81 92 PRO A O 1
ATOM 743 N N . PRO A 1 93 ? -17.906 19.704 0.057 1.00 80.25 93 PRO A N 1
ATOM 744 C CA . PRO A 1 93 ? -19.231 20.275 0.216 1.00 80.25 93 PRO A CA 1
ATOM 745 C C . PRO A 1 93 ? -20.292 19.183 0.066 1.00 80.25 93 PRO A C 1
ATOM 747 O O . PRO A 1 93 ? -20.327 18.456 -0.927 1.00 80.25 93 PRO A O 1
ATOM 750 N N . ARG A 1 94 ? -21.180 19.060 1.062 1.00 74.88 94 ARG A N 1
ATOM 751 C CA . ARG A 1 94 ? -22.299 18.107 1.033 1.00 74.88 94 ARG A CA 1
ATOM 752 C C . ARG A 1 94 ? -23.260 18.467 -0.101 1.00 74.88 94 ARG A C 1
ATOM 754 O O . ARG A 1 94 ? -24.225 19.209 0.092 1.00 74.88 94 ARG A O 1
ATOM 761 N N . VAL A 1 95 ? -23.029 17.909 -1.285 1.00 75.50 95 VAL A N 1
ATOM 762 C CA . VAL A 1 95 ? -23.933 18.048 -2.427 1.00 75.50 95 VAL A CA 1
ATOM 763 C C . VAL A 1 95 ? -25.110 17.091 -2.241 1.00 75.50 95 VAL A C 1
ATOM 765 O O . VAL A 1 95 ? -24.973 15.870 -2.309 1.00 75.50 95 VAL A O 1
ATOM 768 N N . LYS A 1 96 ? -26.305 17.641 -2.008 1.00 72.81 96 LYS A N 1
ATOM 769 C CA . LYS A 1 96 ? -27.545 16.855 -2.058 1.00 72.81 96 LYS A CA 1
ATOM 770 C C . LYS A 1 96 ? -27.830 16.485 -3.512 1.00 72.81 96 LYS A C 1
ATOM 772 O O . LYS A 1 96 ? -27.834 17.354 -4.383 1.00 72.81 96 LYS A O 1
ATOM 777 N N . ARG A 1 97 ? -28.115 15.207 -3.781 1.00 75.44 97 ARG A N 1
ATOM 778 C CA . ARG A 1 97 ? -28.604 14.772 -5.099 1.00 75.44 97 ARG A CA 1
ATOM 779 C C . ARG A 1 97 ? -29.879 15.557 -5.442 1.00 75.44 97 ARG A C 1
ATOM 781 O O . ARG A 1 97 ? -30.764 15.698 -4.592 1.00 75.44 97 ARG A O 1
ATOM 788 N N . LYS A 1 98 ? -29.978 16.071 -6.675 1.00 77.19 98 LYS A N 1
ATOM 789 C CA . LYS A 1 98 ? -31.207 16.713 -7.174 1.00 77.19 98 LYS A CA 1
ATOM 790 C C . LYS A 1 98 ? -32.387 15.752 -6.964 1.00 77.19 98 LYS A C 1
ATOM 792 O O . LYS A 1 98 ? -32.299 14.588 -7.335 1.00 77.19 98 LYS A O 1
ATOM 797 N N . GLY A 1 99 ? -33.467 16.240 -6.354 1.00 71.12 99 GLY A N 1
ATOM 798 C CA . GLY A 1 99 ? -34.696 15.467 -6.122 1.00 71.12 99 GLY A CA 1
ATOM 799 C C . GLY A 1 99 ? -34.932 14.989 -4.685 1.00 71.12 99 GLY A C 1
AT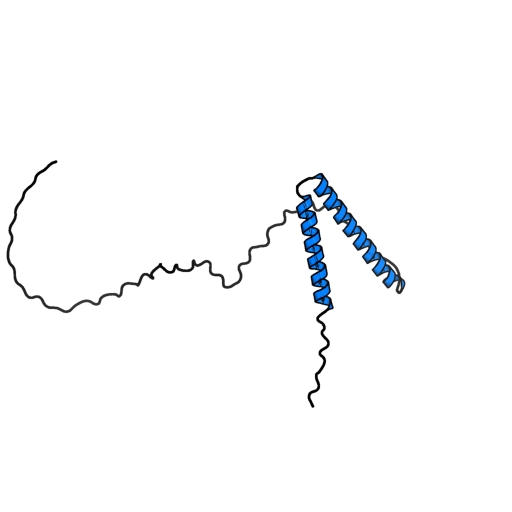OM 800 O O . GLY A 1 99 ? -36.032 14.534 -4.385 1.00 71.12 99 GLY A O 1
ATOM 801 N N . VAL A 1 100 ? -33.971 15.141 -3.764 1.00 68.81 100 VAL A N 1
ATOM 802 C CA . VAL A 1 100 ? -34.207 14.849 -2.338 1.00 68.81 100 VAL A CA 1
ATOM 803 C C . VAL A 1 100 ? -34.811 16.082 -1.660 1.00 68.81 100 VAL A C 1
ATOM 805 O O . VAL A 1 100 ? -34.105 17.014 -1.276 1.00 68.81 100 VAL A O 1
ATOM 808 N N . SER A 1 101 ? -36.139 16.113 -1.550 1.00 75.69 101 SER A N 1
ATOM 809 C CA . SER A 1 101 ? -36.847 17.144 -0.786 1.00 75.69 101 SER A CA 1
ATOM 810 C C . SER A 1 101 ? -36.550 16.998 0.709 1.00 75.69 101 SER A C 1
ATOM 812 O O . SER A 1 101 ? -36.628 15.898 1.249 1.00 75.69 101 SER A O 1
ATOM 814 N N . ASN A 1 102 ? -36.275 18.108 1.405 1.00 71.44 102 ASN A N 1
ATOM 815 C CA . ASN A 1 102 ? -36.190 18.116 2.875 1.00 71.44 102 ASN A CA 1
ATOM 816 C C . ASN A 1 102 ? -37.574 17.997 3.542 1.00 71.44 102 ASN A C 1
ATOM 818 O O . ASN A 1 102 ? -37.673 18.048 4.767 1.00 71.44 102 ASN A O 1
ATOM 822 N N . ALA A 1 103 ? -38.657 17.912 2.761 1.00 77.88 103 ALA A N 1
ATOM 823 C CA . ALA A 1 103 ? -39.996 17.780 3.305 1.00 77.88 103 ALA A CA 1
ATOM 824 C C . ALA A 1 103 ? -40.122 16.447 4.049 1.00 77.88 103 ALA A C 1
ATOM 826 O O . ALA A 1 103 ? -39.921 15.375 3.476 1.00 77.88 103 ALA A O 1
ATOM 827 N N . ARG A 1 104 ? -40.487 16.521 5.333 1.00 81.25 104 ARG A N 1
ATOM 828 C CA . ARG A 1 104 ? -40.764 15.337 6.144 1.00 81.25 104 ARG A CA 1
ATOM 829 C C . ARG A 1 104 ? -41.860 14.516 5.465 1.00 81.25 104 ARG A C 1
ATOM 831 O O . ARG A 1 104 ? -42.952 15.028 5.206 1.00 81.25 104 ARG A O 1
ATOM 838 N N . LEU A 1 105 ? -41.573 13.240 5.211 1.00 78.62 105 LEU A N 1
ATOM 839 C CA . LEU A 1 105 ? -42.591 12.297 4.769 1.00 78.62 105 LEU A CA 1
ATOM 840 C C . LEU A 1 105 ? -43.683 12.221 5.835 1.00 78.62 105 LEU A C 1
ATOM 842 O O . LEU A 1 105 ? -43.419 12.109 7.035 1.00 78.62 105 LEU A O 1
ATOM 846 N N . LYS A 1 106 ? -44.927 12.338 5.385 1.00 82.38 106 LYS A N 1
ATOM 847 C CA . LYS A 1 106 ? -46.076 12.354 6.275 1.00 82.38 106 LYS A CA 1
ATOM 848 C C . LYS A 1 106 ? -46.242 10.986 6.934 1.00 82.38 106 LYS A C 1
ATOM 850 O O . LYS A 1 106 ? -46.237 9.972 6.241 1.00 82.38 106 LYS A O 1
ATOM 855 N N . GLY A 1 107 ? -46.397 10.964 8.257 1.00 83.31 107 GLY A N 1
ATOM 856 C CA . GLY A 1 107 ? -46.575 9.714 8.994 1.00 83.31 107 GLY A CA 1
ATOM 857 C C . GLY A 1 107 ? -47.902 9.042 8.641 1.00 83.31 107 GLY A C 1
ATOM 858 O O . GLY A 1 107 ? -48.886 9.723 8.350 1.00 83.31 107 GLY A O 1
ATOM 859 N N . HIS A 1 108 ? -47.953 7.709 8.704 1.00 81.19 108 HIS A N 1
ATOM 860 C CA . HIS A 1 108 ? -49.137 6.933 8.311 1.00 81.19 108 HIS A CA 1
ATOM 861 C C . HIS A 1 108 ? -50.415 7.357 9.065 1.00 81.19 108 HIS A C 1
ATOM 863 O O . HIS A 1 108 ? -51.503 7.390 8.488 1.00 81.19 108 HIS A O 1
ATOM 869 N N . PHE A 1 109 ? -50.277 7.749 10.332 1.00 79.38 109 PHE A N 1
ATOM 870 C CA . PHE A 1 109 ? -51.383 8.186 11.190 1.00 79.38 109 PHE A CA 1
ATOM 871 C C . PHE A 1 109 ? -51.757 9.665 11.026 1.00 79.38 109 PHE A C 1
ATOM 873 O O . PHE A 1 109 ? -52.757 10.137 11.568 1.00 79.38 109 PHE A O 1
ATOM 880 N N . GLU A 1 110 ? -50.971 10.425 10.271 1.00 81.88 110 GLU A N 1
ATOM 881 C CA . GLU A 1 110 ? -51.107 11.868 10.184 1.00 81.88 110 GLU A CA 1
ATOM 882 C C . GLU A 1 110 ? -52.172 12.209 9.120 1.00 81.88 110 GLU A C 1
ATOM 884 O O . GLU A 1 110 ? -51.919 12.248 7.911 1.00 81.88 110 GLU A O 1
ATOM 889 N N . LYS A 1 111 ? -53.423 12.435 9.549 1.00 79.69 111 LYS A N 1
ATOM 890 C CA . LYS A 1 111 ? -54.560 12.744 8.655 1.00 79.69 111 LYS A CA 1
ATOM 891 C C . LYS A 1 111 ? -54.401 14.115 7.984 1.00 79.69 111 LYS A C 1
ATOM 893 O O . LYS A 1 111 ? -53.764 15.027 8.510 1.00 79.69 111 LYS A O 1
ATOM 898 N N . ARG A 1 112 ? -54.879 14.275 6.743 1.00 72.19 112 ARG A N 1
ATOM 899 C CA . ARG A 1 112 ? -54.850 15.575 6.034 1.00 72.19 112 ARG A CA 1
ATOM 900 C C . ARG A 1 112 ? -55.979 16.442 6.587 1.00 72.19 112 ARG A C 1
ATOM 902 O O . ARG A 1 112 ? -57.115 15.986 6.608 1.00 72.19 112 ARG A O 1
ATOM 909 N N . LYS A 1 113 ? -55.682 17.670 7.030 1.00 71.44 113 LYS A N 1
ATOM 910 C CA . LYS A 1 113 ? -56.746 18.620 7.379 1.00 71.44 113 LYS A CA 1
ATOM 911 C C . LYS A 1 113 ? -57.492 18.988 6.097 1.00 71.44 113 LYS A C 1
ATOM 913 O O . LYS A 1 113 ? -56.915 19.588 5.193 1.00 71.44 113 LYS A O 1
ATOM 918 N N . THR A 1 114 ? -58.750 18.578 5.998 1.00 65.56 114 THR A N 1
ATOM 919 C CA . THR A 1 114 ? -59.666 18.995 4.935 1.00 65.56 114 THR A CA 1
ATOM 920 C C . THR A 1 114 ? -60.042 20.454 5.157 1.00 65.56 114 THR A C 1
ATOM 922 O O . THR A 1 114 ? -60.416 20.839 6.264 1.00 65.56 114 THR A O 1
ATOM 925 N N . LYS A 1 115 ? -59.919 21.284 4.118 1.00 66.25 115 LYS A N 1
ATOM 926 C CA . LYS A 1 115 ? -60.388 22.672 4.179 1.00 66.25 115 LYS A CA 1
ATOM 927 C C . LYS A 1 115 ? -61.919 22.664 4.217 1.00 66.25 115 LYS A C 1
ATOM 929 O O . LYS A 1 115 ? -62.538 21.941 3.440 1.00 66.25 115 LYS A O 1
ATOM 934 N N . ALA A 1 116 ? -62.510 23.435 5.128 1.00 60.88 116 ALA A N 1
ATOM 935 C CA . ALA A 1 116 ? -63.959 23.538 5.260 1.00 60.88 116 ALA A CA 1
ATOM 936 C C . ALA A 1 116 ? -64.580 24.074 3.959 1.00 60.88 116 ALA A C 1
ATOM 938 O O . ALA A 1 116 ? -64.123 25.079 3.407 1.00 60.88 116 ALA A O 1
ATOM 939 N N . ARG A 1 117 ? -65.611 23.384 3.460 1.00 60.28 117 ARG A N 1
ATOM 940 C CA . ARG A 1 117 ? -66.419 23.836 2.324 1.00 60.28 117 ARG A CA 1
ATOM 941 C C . ARG A 1 117 ? -67.326 24.965 2.814 1.00 60.28 117 ARG A C 1
ATOM 943 O O . ARG A 1 117 ? -67.988 24.823 3.833 1.00 60.28 117 ARG A O 1
ATOM 950 N N . LYS A 1 118 ? -67.324 26.091 2.103 1.00 58.66 118 LYS A N 1
ATOM 951 C CA . LYS A 1 118 ? -68.128 27.280 2.414 1.00 58.66 118 LYS A CA 1
ATOM 952 C C . LYS A 1 118 ? -69.617 26.924 2.277 1.00 58.66 118 LYS A C 1
ATOM 954 O O . LYS A 1 118 ? -70.060 26.618 1.172 1.00 58.66 118 LYS A O 1
ATOM 959 N N . GLU A 1 119 ? -70.358 26.909 3.382 1.00 52.38 119 GLU A N 1
ATOM 960 C CA . GLU A 1 119 ? -71.803 26.649 3.391 1.00 52.38 119 GLU A CA 1
ATOM 961 C C . GLU A 1 119 ? -72.569 27.817 2.749 1.00 52.38 119 GLU A C 1
ATOM 963 O O . GLU A 1 119 ? -72.350 28.988 3.072 1.00 52.38 119 GLU A O 1
ATOM 968 N N . SER A 1 120 ? -73.455 27.499 1.804 1.00 50.56 120 SER A N 1
ATOM 969 C CA . SER A 1 120 ? -74.378 28.439 1.162 1.00 50.56 120 SER A CA 1
ATOM 970 C C . SER A 1 120 ? -75.659 28.575 1.989 1.00 50.56 120 SER A C 1
ATOM 972 O O . SER A 1 120 ? -76.282 27.575 2.340 1.00 50.56 120 SER A O 1
ATOM 974 N N . LYS A 1 121 ? -76.044 29.819 2.290 1.00 47.12 121 LYS A N 1
ATOM 975 C CA . LYS A 1 121 ? -77.187 30.186 3.137 1.00 47.12 121 LYS A CA 1
ATOM 976 C C . LYS A 1 121 ? -78.554 29.948 2.464 1.00 47.12 121 LYS A C 1
ATOM 978 O O . LYS A 1 121 ? -78.713 30.252 1.287 1.00 47.12 121 LYS A O 1
ATOM 983 N N . ASN A 1 122 ? -79.523 29.608 3.323 1.00 43.84 122 ASN A N 1
ATOM 984 C CA . ASN A 1 122 ? -80.984 29.816 3.269 1.00 43.84 122 ASN A CA 1
ATOM 985 C C . ASN A 1 122 ? -81.900 28.841 2.506 1.00 43.84 122 ASN A C 1
ATOM 987 O O . ASN A 1 122 ? -81.833 28.730 1.290 1.00 43.84 122 ASN A O 1
ATOM 991 N N . LEU A 1 123 ? -82.844 28.270 3.277 1.00 42.94 123 LEU A N 1
ATOM 992 C CA . LEU A 1 123 ? -84.294 28.041 3.058 1.00 42.94 123 LEU A CA 1
ATOM 993 C C . LEU A 1 123 ? -84.714 27.105 4.218 1.00 42.94 123 LEU A C 1
ATOM 995 O O . LEU A 1 123 ? -84.237 25.985 4.288 1.00 42.94 123 LEU A O 1
ATOM 999 N N . GLY A 1 124 ? -85.446 27.478 5.267 1.00 41.12 124 GLY A N 1
ATOM 1000 C CA . GLY A 1 124 ? -86.662 28.276 5.343 1.00 41.12 124 GLY A CA 1
ATOM 1001 C C . GLY A 1 124 ? -87.788 27.360 5.846 1.00 41.12 124 GLY A C 1
ATOM 1002 O O . GLY A 1 124 ? -88.272 26.552 5.062 1.00 41.12 124 GLY A O 1
ATOM 1003 N N . 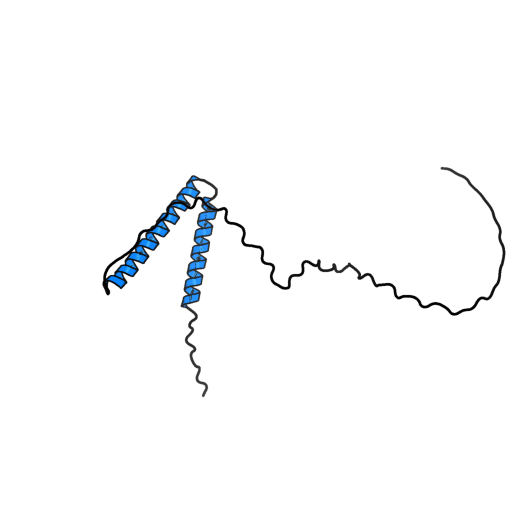LYS A 1 125 ? -88.165 27.465 7.133 1.00 41.88 125 LYS A N 1
ATOM 1004 C CA . LYS A 1 125 ? -89.540 27.332 7.676 1.00 41.88 125 LYS A CA 1
ATOM 1005 C C . LYS A 1 125 ? -89.535 27.344 9.210 1.00 41.88 125 LYS A C 1
ATOM 1007 O O . LYS A 1 125 ? -89.130 26.397 9.871 1.00 41.88 125 LYS A O 1
ATOM 1012 N N . ILE A 1 126 ? -90.010 28.468 9.732 1.00 44.25 126 ILE A N 1
ATOM 1013 C CA . ILE A 1 126 ? -90.512 28.675 11.090 1.00 44.25 126 ILE A CA 1
ATOM 1014 C C . ILE A 1 126 ? -91.880 27.987 11.192 1.00 44.25 126 ILE A C 1
ATOM 1016 O O . ILE A 1 126 ? -92.712 28.222 10.321 1.00 44.25 126 ILE A O 1
ATOM 1020 N N . MET A 1 127 ? -92.141 27.224 12.258 1.00 36.22 127 MET A N 1
ATOM 1021 C CA . MET A 1 127 ? -93.467 27.140 12.889 1.00 36.22 127 MET A CA 1
ATOM 1022 C C . MET A 1 127 ? -93.335 26.697 14.355 1.00 36.22 127 MET A C 1
ATOM 1024 O O . MET A 1 127 ? -92.468 25.907 14.712 1.00 36.22 127 MET A O 1
ATOM 1028 N N . GLN A 1 128 ? -94.153 27.330 15.191 1.00 43.50 128 GLN A N 1
ATOM 1029 C CA . GLN A 1 128 ? -94.026 27.524 16.635 1.00 43.50 128 GLN A CA 1
ATOM 1030 C C . GLN A 1 128 ? -94.601 26.359 17.460 1.00 43.50 128 GLN A C 1
ATOM 1032 O O . GLN A 1 128 ? -95.560 25.723 17.034 1.00 43.50 128 GLN A O 1
ATOM 1037 N N . SER A 1 129 ? -94.132 26.179 18.698 1.00 37.00 129 SER A N 1
ATOM 1038 C CA . SER A 1 129 ? -95.005 26.252 19.889 1.00 37.00 129 SER A CA 1
ATOM 1039 C C . SER A 1 129 ? -94.205 26.168 21.198 1.00 37.00 129 SER A C 1
ATOM 1041 O O . SER A 1 129 ? -93.328 25.331 21.379 1.00 37.00 129 SER A O 1
ATOM 1043 N N . ASN A 1 130 ? -94.519 27.112 22.086 1.00 41.12 130 ASN A N 1
ATOM 1044 C CA . ASN A 1 130 ? -94.065 27.264 23.471 1.00 41.12 130 ASN A CA 1
ATOM 1045 C C . ASN A 1 130 ? -94.511 26.094 24.364 1.00 41.12 130 ASN A C 1
ATOM 1047 O O . ASN A 1 130 ? -95.578 25.569 24.086 1.00 41.12 130 ASN A O 1
ATOM 1051 N N . VAL A 1 131 ? -93.828 25.840 25.498 1.00 39.12 131 VAL A N 1
ATOM 1052 C CA . VAL A 1 131 ? -94.412 25.790 26.869 1.00 39.12 131 VAL A CA 1
ATOM 1053 C C . VAL A 1 131 ? -93.293 25.871 27.942 1.00 39.12 131 VAL A C 1
ATOM 1055 O O . VAL A 1 131 ? -92.457 24.983 28.046 1.00 39.12 131 VAL A O 1
ATOM 1058 N N . LYS A 1 132 ? -93.329 26.978 28.706 1.00 38.16 132 LYS A N 1
ATOM 1059 C CA . LYS A 1 132 ? -93.073 27.228 30.151 1.00 38.16 132 LYS A CA 1
ATOM 1060 C C . LYS A 1 132 ? -92.000 26.452 30.950 1.00 38.16 132 LYS A C 1
ATOM 1062 O O . LYS A 1 132 ? -92.161 25.284 31.268 1.00 38.16 132 LYS A O 1
ATOM 1067 N N . GLU A 1 133 ? -90.979 27.208 31.370 1.00 37.91 133 GLU A N 1
ATOM 1068 C CA . GLU A 1 133 ? -90.695 27.642 32.760 1.00 37.91 133 GLU A CA 1
ATOM 1069 C C . GLU A 1 133 ? -91.069 26.718 33.941 1.00 37.91 133 GLU A C 1
ATOM 1071 O O . GLU A 1 133 ? -92.250 26.509 34.196 1.00 37.91 133 GLU A O 1
ATOM 1076 N N . SER A 1 134 ? -90.068 26.339 34.755 1.00 36.97 134 SER A N 1
ATOM 1077 C CA . SER A 1 134 ? -90.047 26.638 36.204 1.00 36.97 134 SER A CA 1
ATOM 1078 C C . SER A 1 134 ? -88.735 26.215 36.891 1.00 36.97 134 SER A C 1
ATOM 1080 O O . SER A 1 134 ? -88.236 25.108 36.702 1.00 36.97 134 SER A O 1
ATOM 1082 N N . SER A 1 135 ? -88.223 27.149 37.693 1.00 39.59 135 SER A N 1
ATOM 1083 C CA . SER A 1 135 ? -87.159 27.114 38.707 1.00 39.59 135 SER A CA 1
ATOM 1084 C C . SER A 1 135 ? -87.132 25.879 39.625 1.00 39.59 135 SER A C 1
ATOM 1086 O O . SER A 1 135 ? -88.171 25.272 39.845 1.00 39.59 135 SER A O 1
ATOM 1088 N N . GLN A 1 136 ? -85.980 25.565 40.248 1.00 41.09 136 GLN A N 1
ATOM 1089 C CA . GLN A 1 136 ? -85.632 25.891 41.659 1.00 41.09 136 GLN A CA 1
ATOM 1090 C C . GLN A 1 136 ? -84.496 24.970 42.203 1.00 41.09 136 GLN A C 1
ATOM 1092 O O . GLN A 1 136 ? -84.617 23.757 42.150 1.00 41.09 136 GLN A O 1
ATOM 1097 N N . ILE A 1 137 ? -83.302 25.515 42.496 1.00 41.41 137 ILE A N 1
ATOM 1098 C CA . ILE A 1 137 ? -82.622 25.688 43.816 1.00 41.41 137 ILE A CA 1
ATOM 1099 C C . ILE A 1 137 ? -82.321 24.419 44.664 1.00 41.41 137 ILE A C 1
ATOM 1101 O O . ILE A 1 137 ? -83.226 23.672 45.010 1.00 41.41 137 ILE A O 1
ATOM 1105 N N . GLY A 1 138 ? -81.061 24.312 45.131 1.00 37.97 138 GLY A N 1
ATOM 1106 C CA . GLY A 1 138 ? -80.604 23.555 46.324 1.00 37.97 138 GLY A CA 1
ATOM 1107 C C . GLY A 1 138 ? -79.295 22.796 46.048 1.00 37.97 138 GLY A C 1
ATOM 1108 O O . GLY A 1 138 ? -79.328 21.792 45.354 1.00 37.97 138 GLY A O 1
ATOM 1109 N N . SER A 1 139 ? -78.086 23.321 46.288 1.00 42.44 139 SER A N 1
ATOM 1110 C CA . SER A 1 139 ? -77.379 23.644 47.548 1.00 42.44 139 SER A CA 1
ATOM 1111 C C . SER A 1 139 ? -77.100 22.451 48.476 1.00 42.44 139 SER A C 1
ATOM 1113 O O . SER A 1 139 ? -78.019 21.742 48.860 1.00 42.44 139 SER A O 1
ATOM 1115 N N . GLU A 1 140 ? -75.830 22.393 48.909 1.00 42.41 140 GLU A N 1
ATOM 1116 C CA . GLU A 1 140 ? -75.226 21.639 50.029 1.00 42.41 140 GLU A CA 1
ATOM 1117 C C . GLU A 1 140 ? -74.792 20.188 49.769 1.00 42.41 140 GLU A C 1
ATOM 1119 O O . GLU A 1 140 ? -75.381 19.483 48.964 1.00 42.41 140 GLU A O 1
ATOM 1124 N N . ARG A 1 141 ? -73.836 19.607 50.500 1.00 42.62 141 ARG A N 1
ATOM 1125 C CA . ARG A 1 141 ? -72.480 19.947 50.994 1.00 42.62 141 ARG A CA 1
ATOM 1126 C C . ARG A 1 141 ? -71.984 18.622 51.617 1.00 42.62 141 ARG A C 1
ATOM 1128 O O . ARG A 1 141 ? -72.798 17.885 52.156 1.00 42.62 141 ARG A O 1
ATOM 1135 N N . SER A 1 142 ? -70.668 18.405 51.623 1.00 43.22 142 SER A N 1
ATOM 1136 C CA . SER A 1 142 ? -69.927 17.453 52.480 1.00 43.22 142 SER A CA 1
ATOM 1137 C C . SER A 1 142 ? -70.095 15.945 52.221 1.00 43.22 142 SER A C 1
ATOM 1139 O O . SER A 1 142 ? -71.181 15.392 52.344 1.00 43.22 142 SER A O 1
ATOM 1141 N N . SER A 1 143 ? -68.977 15.242 52.020 1.00 46.31 143 SER A N 1
ATOM 1142 C CA . SER A 1 143 ? -68.256 14.606 53.132 1.00 46.31 143 SER A CA 1
ATOM 1143 C C . SER A 1 143 ? -66.845 14.191 52.728 1.00 46.31 143 SER A C 1
ATOM 1145 O O . SER A 1 143 ? -66.596 14.062 51.509 1.00 46.31 143 SER A O 1
#

Radius of gyration: 41.6 Å; chains: 1; bounding box: 114×52×93 Å

Secondary structure (DSSP, 8-state):
-----------SHHHHHHHHHHHHHHHHHHHHHHHTT-HHHHHHHHHHHHHHHHHHHHHHHHHHHHHHTTS--------------PPP-PPPP--PPTT---SPPPPTT----PPPP-PPP----------------------